Protein AF-A0A7X3AQW6-F1 (afdb_monomer)

Sequence (116 aa):
MSKRYARFLTAVFCLFLGGLMVWQMLLPDRERSDVENRTLQQRPALTLSSVLDGSYMEDVEAYVQDQFPLRDQWTGLKARTEQLIGKRLFNNIYLCEGETLISKVDALRTALRRRT

Solvent-accessible surface area (backbone atoms only — not comparable to full-atom values): 7131 Å² total; per-residue (Å²): 134,55,74,67,55,54,52,50,53,50,50,52,51,52,50,50,54,51,48,52,53,52,49,40,73,69,49,79,84,57,67,60,39,81,91,76,73,40,76,40,53,61,88,68,80,94,42,75,66,35,60,73,71,48,53,45,59,56,44,46,50,50,20,50,68,60,55,37,76,64,48,71,59,54,53,50,48,51,51,53,50,41,44,74,76,64,53,45,70,53,96,62,27,34,65,46,87,84,91,39,74,45,72,66,77,75,80,76,78,74,78,78,78,82,81,126

pLDDT: mean 78.53, std 11.08, range [49.88, 97.0]

Structure (mmCIF, N/CA/C/O backbone):
data_AF-A0A7X3AQW6-F1
#
_entry.id   AF-A0A7X3AQW6-F1
#
loop_
_atom_site.group_PDB
_atom_site.id
_atom_site.type_symbol
_atom_site.label_atom_id
_atom_site.label_alt_id
_atom_site.label_comp_id
_atom_site.label_asym_id
_atom_site.label_entity_id
_atom_site.label_seq_id
_atom_site.pdbx_PDB_ins_code
_atom_site.Cartn_x
_atom_site.Cartn_y
_atom_site.Cartn_z
_atom_site.occupancy
_atom_site.B_iso_or_equiv
_atom_site.auth_seq_id
_atom_site.auth_comp_id
_atom_site.auth_asym_id
_atom_site.auth_atom_id
_atom_site.pdbx_PDB_model_num
ATOM 1 N N . MET A 1 1 ? -5.966 4.648 32.129 1.00 66.94 1 MET A N 1
ATOM 2 C CA . MET A 1 1 ? -5.614 3.518 31.237 1.00 66.94 1 MET A CA 1
ATOM 3 C C . MET A 1 1 ? -4.916 2.427 32.042 1.00 66.94 1 MET A C 1
ATOM 5 O O . MET A 1 1 ? -3.910 2.710 32.678 1.00 66.94 1 MET A O 1
ATOM 9 N N . SER A 1 2 ? -5.441 1.199 32.059 1.00 88.12 2 SER A N 1
ATOM 10 C CA . SER A 1 2 ? -4.765 0.065 32.713 1.00 88.12 2 SER A CA 1
ATOM 11 C C . SER A 1 2 ? -3.569 -0.396 31.873 1.00 88.12 2 SER A C 1
ATOM 13 O O . SER A 1 2 ? -3.685 -0.518 30.655 1.00 88.12 2 SER A O 1
ATOM 15 N N . LYS A 1 3 ? -2.430 -0.718 32.504 1.00 89.31 3 LYS A N 1
ATOM 16 C CA . LYS A 1 3 ? -1.243 -1.263 31.807 1.00 89.31 3 LYS A CA 1
ATOM 17 C C . LYS A 1 3 ? -1.567 -2.538 31.015 1.00 89.31 3 LYS A C 1
ATOM 19 O O . LYS A 1 3 ? -0.932 -2.806 30.001 1.00 89.31 3 LYS A O 1
ATOM 24 N N . ARG A 1 4 ? -2.558 -3.317 31.468 1.00 90.81 4 ARG A N 1
ATOM 25 C CA . ARG A 1 4 ? -3.037 -4.523 30.771 1.00 90.81 4 ARG A CA 1
ATOM 26 C C . ARG A 1 4 ? -3.806 -4.170 29.498 1.00 90.81 4 ARG A C 1
ATOM 28 O O . ARG A 1 4 ? -3.567 -4.787 28.471 1.00 90.81 4 ARG A O 1
ATOM 35 N N . TYR A 1 5 ? -4.653 -3.142 29.560 1.00 93.12 5 TYR A N 1
ATOM 36 C CA . TYR A 1 5 ? -5.388 -2.633 28.401 1.00 93.12 5 TYR A CA 1
ATOM 37 C C . TYR A 1 5 ? -4.440 -2.079 27.332 1.00 93.12 5 TYR A C 1
ATOM 39 O O . TYR A 1 5 ? -4.569 -2.433 26.167 1.00 93.12 5 TYR A O 1
ATOM 47 N N . ALA A 1 6 ? -3.440 -1.286 27.733 1.00 92.44 6 ALA A N 1
ATOM 48 C CA . ALA A 1 6 ? -2.446 -0.755 26.801 1.00 92.44 6 ALA A CA 1
ATOM 49 C C . ALA A 1 6 ? -1.675 -1.879 26.088 1.00 92.44 6 ALA A C 1
ATOM 51 O O . ALA A 1 6 ? -1.598 -1.883 24.867 1.00 92.44 6 ALA A O 1
ATOM 52 N N . ARG A 1 7 ? -1.180 -2.880 26.834 1.00 94.62 7 ARG A N 1
ATOM 53 C CA . ARG A 1 7 ? -0.485 -4.037 26.241 1.00 94.62 7 ARG A CA 1
ATOM 54 C C . ARG A 1 7 ? -1.374 -4.842 25.299 1.00 94.62 7 ARG A C 1
ATOM 56 O O . ARG A 1 7 ? -0.907 -5.251 24.244 1.00 94.62 7 ARG A O 1
ATOM 63 N N . PHE A 1 8 ? -2.631 -5.060 25.676 1.00 96.38 8 PHE A N 1
ATOM 64 C CA . PHE A 1 8 ? -3.595 -5.748 24.824 1.00 96.38 8 PHE A CA 1
ATOM 65 C C . PHE A 1 8 ? -3.820 -4.987 23.514 1.00 96.38 8 PHE A C 1
ATOM 67 O O . PHE A 1 8 ? -3.680 -5.567 22.443 1.00 96.38 8 PHE A O 1
ATOM 74 N N . LEU A 1 9 ? -4.091 -3.681 23.594 1.00 95.94 9 LEU A N 1
ATOM 75 C CA . LEU A 1 9 ? -4.315 -2.845 22.418 1.00 95.94 9 LEU A CA 1
ATOM 76 C C . LEU A 1 9 ? -3.086 -2.815 21.500 1.00 95.94 9 LEU A C 1
ATOM 78 O O . LEU A 1 9 ? -3.227 -2.971 20.292 1.00 95.94 9 LEU A O 1
ATOM 82 N N . THR A 1 10 ? -1.881 -2.679 22.066 1.00 95.62 10 THR A N 1
ATOM 83 C CA . THR A 1 10 ? -0.630 -2.747 21.299 1.00 95.62 10 THR A CA 1
ATOM 84 C C . THR A 1 10 ? -0.460 -4.104 20.620 1.00 95.62 10 THR A C 1
ATOM 86 O O . THR A 1 10 ? -0.134 -4.144 19.440 1.00 95.62 10 THR A O 1
ATOM 89 N N . ALA A 1 11 ? -0.717 -5.212 21.321 1.00 96.56 11 ALA A N 1
ATOM 90 C CA . ALA A 1 11 ? -0.605 -6.547 20.738 1.00 96.56 11 ALA A CA 1
ATOM 91 C C . ALA A 1 11 ? -1.580 -6.742 19.568 1.00 96.56 11 ALA A C 1
ATOM 93 O O . ALA A 1 11 ? -1.173 -7.206 18.508 1.00 96.56 11 ALA A O 1
ATOM 94 N N . VAL A 1 12 ? -2.841 -6.330 19.729 1.00 97.00 12 VAL A N 1
ATOM 95 C CA . VAL A 1 12 ? -3.849 -6.382 18.659 1.00 97.00 12 VAL A CA 1
ATOM 96 C C . VAL A 1 12 ? -3.431 -5.523 17.466 1.00 97.00 12 VAL A C 1
ATOM 98 O O . VAL A 1 12 ? -3.522 -5.978 16.331 1.00 97.00 12 VAL A O 1
ATOM 101 N N . PHE A 1 13 ? -2.925 -4.312 17.704 1.00 96.38 13 PHE A N 1
ATOM 102 C CA . PHE A 1 13 ? -2.454 -3.425 16.642 1.00 96.38 13 PHE A CA 1
ATOM 103 C C . PHE A 1 13 ? -1.265 -4.017 15.871 1.00 96.38 13 PHE A C 1
ATOM 105 O O . PHE A 1 13 ? -1.271 -4.035 14.642 1.00 96.38 13 PHE A O 1
ATOM 112 N N . CYS A 1 14 ? -0.271 -4.565 16.574 1.00 96.62 14 CYS A N 1
ATOM 113 C CA . CYS A 1 14 ? 0.869 -5.224 15.940 1.00 96.62 14 CYS A CA 1
ATOM 114 C C . CYS A 1 14 ? 0.451 -6.476 15.159 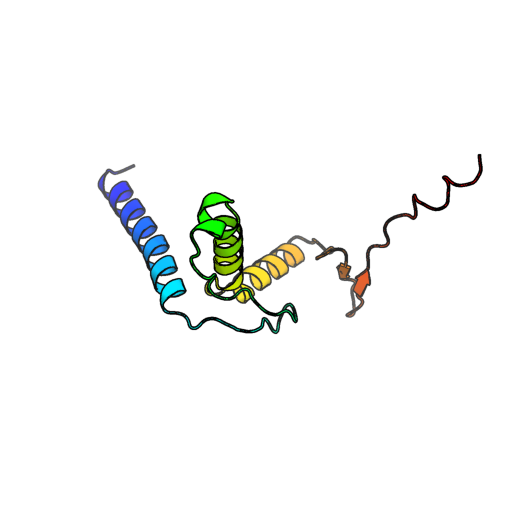1.00 96.62 14 CYS A C 1
ATOM 116 O O . CYS A 1 14 ? 0.939 -6.681 14.052 1.00 96.62 14 CYS A O 1
ATOM 118 N N . LEU A 1 15 ? -0.465 -7.288 15.699 1.00 96.12 15 LEU A N 1
ATOM 119 C CA . LEU A 1 15 ? -1.016 -8.448 14.993 1.00 96.12 15 LEU A CA 1
ATOM 120 C C . LEU A 1 15 ? -1.804 -8.037 13.751 1.00 96.12 15 LEU A C 1
ATOM 122 O O . LEU A 1 15 ? -1.708 -8.703 12.728 1.00 96.12 15 LEU A O 1
ATOM 126 N N . PHE A 1 16 ? -2.549 -6.936 13.818 1.00 93.75 16 PHE A N 1
ATOM 127 C CA . PHE A 1 16 ? -3.270 -6.393 12.675 1.00 93.75 16 PHE A CA 1
ATOM 128 C C . PHE A 1 16 ? -2.310 -5.960 11.558 1.00 93.75 16 PHE A C 1
ATOM 130 O O . PHE A 1 16 ? -2.452 -6.416 10.426 1.00 93.75 16 PHE A O 1
ATOM 137 N N . LEU A 1 17 ? -1.290 -5.153 11.874 1.00 92.75 17 LEU A N 1
ATOM 138 C CA . LEU A 1 17 ? -0.291 -4.723 10.888 1.00 92.75 17 LEU A CA 1
ATOM 139 C C . LEU A 1 17 ? 0.522 -5.899 10.331 1.00 92.75 17 LEU A C 1
ATOM 141 O O . LEU A 1 17 ? 0.690 -6.016 9.120 1.00 92.75 17 LEU A O 1
ATOM 145 N N . GLY A 1 18 ? 0.995 -6.792 11.205 1.00 92.06 18 GLY A N 1
ATOM 146 C CA . GLY A 1 18 ? 1.738 -7.984 10.800 1.00 92.06 18 GLY A CA 1
ATOM 147 C C . GLY A 1 18 ? 0.889 -8.933 9.956 1.00 92.06 18 GLY A C 1
ATOM 148 O O . GLY A 1 18 ? 1.368 -9.464 8.959 1.00 92.06 18 GLY A O 1
ATOM 149 N N . GLY A 1 19 ? -0.390 -9.092 10.300 1.00 91.88 19 GLY A N 1
ATOM 150 C CA . GLY A 1 19 ? -1.354 -9.868 9.528 1.00 91.88 19 GLY A CA 1
ATOM 151 C C . GLY A 1 19 ? -1.568 -9.302 8.126 1.00 91.88 19 GLY A C 1
ATOM 152 O O . GLY A 1 19 ? -1.542 -10.065 7.166 1.00 91.88 19 GLY A O 1
ATOM 153 N N . LEU A 1 20 ? -1.704 -7.977 7.984 1.00 88.81 20 LEU A N 1
ATOM 154 C CA . LEU A 1 20 ? -1.794 -7.321 6.674 1.00 88.81 20 LEU A CA 1
ATOM 155 C C . LEU A 1 20 ? -0.521 -7.511 5.840 1.00 88.81 20 LEU A C 1
ATOM 157 O O . LEU A 1 20 ? -0.616 -7.788 4.648 1.00 88.81 20 LEU A O 1
ATOM 161 N N . MET A 1 21 ? 0.656 -7.420 6.466 1.00 86.44 21 MET A N 1
ATOM 162 C CA . MET A 1 21 ? 1.936 -7.647 5.789 1.00 86.44 21 MET A CA 1
ATOM 163 C C . MET A 1 21 ? 2.055 -9.088 5.273 1.00 86.44 21 MET A C 1
ATOM 165 O O . MET A 1 21 ? 2.399 -9.308 4.115 1.00 86.44 21 MET A O 1
ATOM 169 N N . VAL A 1 22 ? 1.722 -10.078 6.109 1.00 87.94 22 VAL A N 1
ATOM 170 C CA . VAL A 1 22 ? 1.719 -11.495 5.710 1.00 87.94 22 VAL A CA 1
ATOM 171 C C . VAL A 1 22 ? 0.689 -11.747 4.611 1.00 87.94 22 VAL A C 1
ATOM 173 O O . VAL A 1 22 ? 0.991 -12.439 3.644 1.00 87.94 22 VAL A O 1
ATOM 176 N N . TRP A 1 23 ? -0.505 -11.160 4.723 1.00 87.38 23 TRP A N 1
ATOM 177 C CA . TRP A 1 23 ? -1.539 -11.265 3.696 1.00 87.38 23 TRP A CA 1
ATOM 178 C C . TRP A 1 23 ? -1.026 -10.752 2.351 1.00 87.38 23 TRP A C 1
ATOM 180 O O . TRP A 1 23 ? -1.133 -11.463 1.357 1.00 87.38 23 TRP A O 1
ATOM 190 N N . GLN A 1 24 ? -0.431 -9.559 2.318 1.00 84.06 24 GLN A N 1
ATOM 191 C CA . GLN A 1 24 ? 0.129 -8.979 1.100 1.00 84.06 24 GLN A CA 1
ATOM 192 C C . GLN A 1 24 ? 1.185 -9.890 0.459 1.00 84.06 24 GLN A C 1
ATOM 194 O O . GLN A 1 24 ? 1.167 -10.074 -0.749 1.00 84.06 24 GLN A O 1
ATOM 199 N N . MET A 1 25 ? 2.080 -10.485 1.255 1.00 80.44 25 MET A N 1
ATOM 200 C CA . MET A 1 25 ? 3.135 -11.364 0.735 1.00 80.44 25 MET A CA 1
ATOM 201 C C . MET A 1 25 ? 2.618 -12.705 0.197 1.00 80.44 25 MET A C 1
ATOM 203 O O . MET A 1 25 ? 3.284 -13.319 -0.634 1.00 80.44 25 MET A O 1
ATOM 207 N N . LEU A 1 26 ? 1.484 -13.194 0.709 1.00 83.56 26 LEU A N 1
ATOM 208 C CA . LEU A 1 26 ? 0.887 -14.470 0.301 1.00 83.56 26 LEU A CA 1
ATOM 209 C C . LEU A 1 26 ? -0.089 -14.329 -0.869 1.00 83.56 26 LEU A C 1
ATOM 211 O O . LEU A 1 26 ? -0.409 -15.328 -1.515 1.00 83.56 26 LEU A O 1
ATOM 215 N N . LEU A 1 27 ? -0.612 -13.126 -1.109 1.00 79.56 27 LEU A N 1
ATOM 216 C CA . L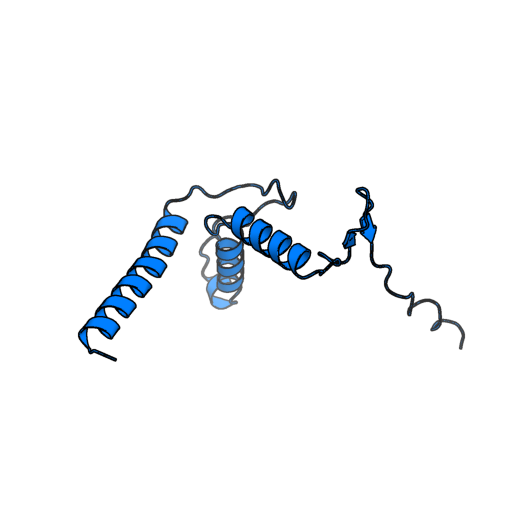EU A 1 27 ? -1.571 -12.899 -2.178 1.00 79.56 27 LEU A CA 1
ATOM 217 C C . LEU A 1 27 ? -0.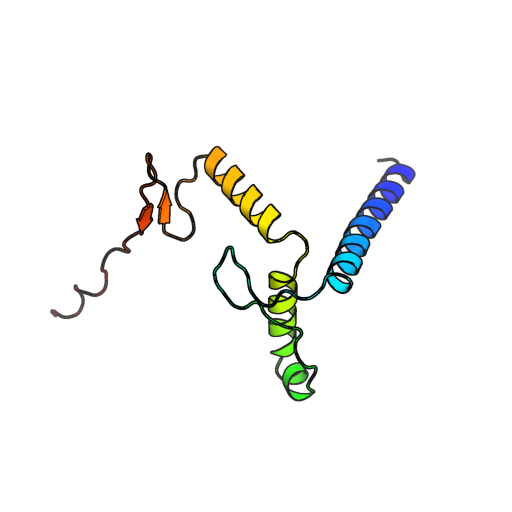849 -12.963 -3.534 1.00 79.56 27 LEU A C 1
ATOM 219 O O . LEU A 1 27 ? 0.215 -12.366 -3.675 1.00 79.56 27 LEU A O 1
ATOM 223 N N . PRO A 1 28 ? -1.401 -13.671 -4.535 1.00 74.81 28 PRO A N 1
ATOM 224 C CA . PRO A 1 28 ? -0.827 -13.658 -5.871 1.00 74.81 28 PRO A CA 1
ATOM 225 C C . PRO A 1 28 ? -0.889 -12.246 -6.458 1.00 74.81 28 PRO A C 1
ATOM 227 O O . PRO A 1 28 ? -1.924 -11.575 -6.364 1.00 74.81 28 PRO A O 1
ATOM 230 N N . ASP A 1 29 ? 0.212 -11.834 -7.083 1.00 78.50 29 ASP A N 1
ATOM 231 C CA . ASP A 1 29 ? 0.306 -10.558 -7.784 1.00 78.50 29 ASP A CA 1
ATOM 232 C C . ASP A 1 29 ? -0.753 -10.495 -8.892 1.00 78.50 29 ASP A C 1
ATOM 234 O O . ASP A 1 29 ? -0.919 -11.420 -9.692 1.00 78.50 29 ASP A O 1
ATOM 238 N N . ARG A 1 30 ? -1.503 -9.394 -8.932 1.00 76.81 30 ARG A N 1
ATOM 239 C CA . ARG A 1 30 ? -2.482 -9.132 -9.987 1.00 76.81 30 ARG A CA 1
ATOM 240 C C . ARG A 1 30 ? -1.796 -8.439 -11.155 1.00 76.81 30 ARG A C 1
ATOM 242 O O . ARG A 1 30 ? -1.094 -7.449 -10.965 1.00 76.81 30 ARG A O 1
ATOM 249 N N . GLU A 1 31 ? -2.054 -8.909 -12.370 1.00 73.25 31 GLU A N 1
ATOM 250 C CA . GLU A 1 31 ? -1.484 -8.322 -13.593 1.00 73.25 31 GLU A CA 1
ATOM 251 C C . GLU A 1 31 ? -2.217 -7.043 -14.032 1.00 73.25 31 GLU A C 1
ATOM 253 O O . GLU A 1 31 ? -1.614 -6.093 -14.539 1.00 73.25 31 GLU A O 1
ATOM 258 N N . ARG A 1 32 ? -3.536 -6.987 -13.817 1.00 74.94 32 ARG A N 1
ATOM 259 C CA . ARG A 1 32 ? -4.399 -5.892 -14.272 1.00 74.94 32 ARG A CA 1
ATOM 260 C C . ARG A 1 32 ? -5.461 -5.563 -13.228 1.00 74.94 32 ARG A C 1
ATOM 262 O O . ARG A 1 32 ? -5.980 -6.452 -12.558 1.00 74.94 32 ARG A O 1
ATOM 269 N N . SER A 1 33 ? -5.799 -4.281 -13.109 1.00 72.88 33 SER A N 1
ATOM 270 C CA . SER A 1 33 ? -7.001 -3.836 -12.402 1.00 72.88 33 SER A CA 1
ATOM 271 C C . SER A 1 33 ? -8.134 -3.653 -13.404 1.00 72.88 33 SER A C 1
ATOM 273 O O . SER A 1 33 ? -8.036 -2.812 -14.298 1.00 72.88 33 SER A O 1
ATOM 275 N N . ASP A 1 34 ? -9.221 -4.405 -13.231 1.00 70.19 34 ASP A N 1
ATOM 276 C CA . ASP A 1 34 ? -10.446 -4.238 -14.024 1.00 70.19 34 ASP A CA 1
ATOM 277 C C . ASP A 1 34 ? -11.164 -2.921 -13.694 1.00 70.19 34 ASP A C 1
ATOM 279 O O . ASP A 1 34 ? -11.791 -2.314 -14.558 1.00 70.19 34 ASP A O 1
ATOM 283 N N . VAL A 1 35 ? -11.032 -2.447 -12.449 1.00 69.19 35 VAL A N 1
ATOM 284 C CA . VAL A 1 35 ? -11.672 -1.215 -11.959 1.00 69.19 35 VAL A CA 1
ATOM 285 C C . VAL A 1 35 ? -11.049 0.028 -12.591 1.00 69.19 35 VAL A C 1
ATOM 287 O O . VAL A 1 35 ? -11.759 0.953 -12.973 1.00 69.19 35 VAL A O 1
ATOM 290 N N . GLU A 1 36 ? -9.722 0.057 -12.706 1.00 66.50 36 GLU A N 1
ATOM 291 C CA . GLU A 1 36 ? -8.986 1.201 -13.263 1.00 66.50 36 GLU A CA 1
ATOM 292 C C . GLU A 1 36 ? -8.576 0.992 -14.728 1.00 66.50 36 GLU A C 1
ATOM 294 O O . GLU A 1 36 ? -8.009 1.893 -15.341 1.00 66.50 36 GLU A O 1
ATOM 299 N N . ASN A 1 37 ? -8.854 -0.184 -15.298 1.00 78.12 37 ASN A N 1
ATOM 300 C CA . ASN A 1 37 ? -8.474 -0.576 -16.654 1.00 78.12 37 ASN A CA 1
ATOM 301 C C . ASN A 1 37 ? -6.978 -0.337 -16.971 1.00 78.12 37 ASN A C 1
ATOM 303 O O . ASN A 1 37 ? -6.625 0.042 -18.091 1.00 78.12 37 ASN A O 1
ATOM 307 N N . ARG A 1 38 ? -6.092 -0.564 -15.989 1.00 78.50 38 ARG A N 1
ATOM 308 C CA . ARG A 1 38 ? -4.632 -0.394 -16.117 1.00 78.50 38 ARG A CA 1
ATOM 309 C C . ARG A 1 38 ? -3.862 -1.634 -15.680 1.00 78.50 38 ARG A C 1
ATOM 311 O O . ARG A 1 38 ? -4.337 -2.416 -14.855 1.00 78.50 38 ARG A O 1
ATOM 318 N N . THR A 1 39 ? -2.666 -1.800 -16.236 1.00 80.94 39 THR A N 1
ATOM 319 C CA . THR A 1 39 ? -1.684 -2.785 -15.769 1.00 80.94 39 THR A CA 1
ATOM 320 C C . THR A 1 39 ? -1.154 -2.357 -14.406 1.00 80.94 39 THR A C 1
ATOM 322 O O . THR A 1 39 ? -0.817 -1.186 -14.224 1.00 80.94 39 THR A O 1
ATOM 325 N N . LEU A 1 40 ? -1.132 -3.288 -13.455 1.00 81.00 40 LEU A N 1
ATOM 326 C CA . LEU A 1 40 ? -0.652 -3.030 -12.099 1.00 81.00 40 LEU A CA 1
ATOM 327 C C . LEU A 1 40 ? 0.850 -3.251 -12.021 1.00 81.00 40 LEU A C 1
ATOM 329 O O . LEU A 1 40 ? 1.396 -4.100 -12.738 1.00 81.00 40 LEU A O 1
ATOM 333 N N . G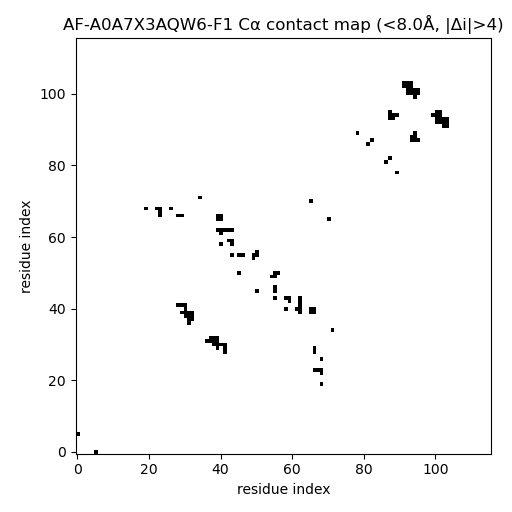LN A 1 41 ? 1.502 -2.507 -11.131 1.00 79.88 41 GLN A N 1
ATOM 334 C CA . GLN A 1 41 ? 2.932 -2.655 -10.950 1.00 79.88 41 GLN A CA 1
ATOM 335 C C . GLN A 1 41 ? 3.265 -4.053 -10.424 1.00 79.88 41 GLN A C 1
ATOM 337 O O . GLN A 1 41 ? 2.628 -4.573 -9.503 1.00 79.88 41 GLN A O 1
ATOM 342 N N . GLN A 1 42 ? 4.246 -4.675 -11.071 1.00 81.75 42 GLN A N 1
ATOM 343 C CA . GLN A 1 42 ? 4.764 -5.987 -10.704 1.00 81.75 42 GLN A CA 1
ATOM 344 C C . GLN A 1 42 ? 5.953 -5.831 -9.767 1.00 81.75 42 GLN A C 1
ATOM 346 O O . GLN A 1 42 ? 6.510 -4.741 -9.621 1.00 81.75 42 GLN A O 1
ATOM 351 N N . ARG A 1 43 ? 6.338 -6.931 -9.121 1.00 76.94 43 ARG A N 1
ATOM 352 C CA . ARG A 1 43 ? 7.433 -6.926 -8.156 1.00 76.94 43 ARG A CA 1
ATOM 353 C C . ARG A 1 43 ? 8.717 -6.376 -8.804 1.00 76.94 43 ARG A C 1
ATOM 355 O O . ARG A 1 43 ? 9.201 -6.980 -9.765 1.00 76.94 43 ARG A O 1
ATOM 362 N N . PRO A 1 44 ? 9.280 -5.258 -8.306 1.00 76.50 44 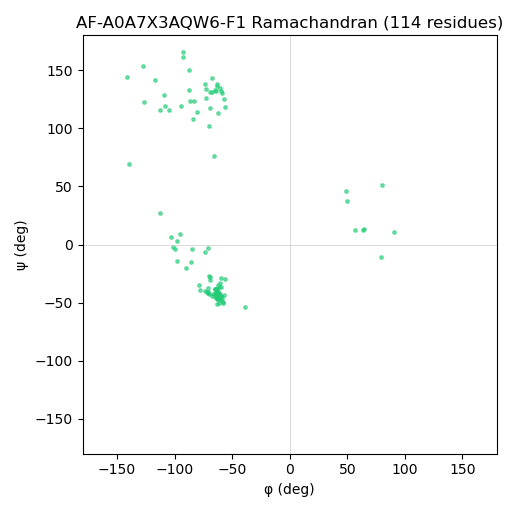PRO A N 1
ATOM 363 C CA . PRO A 1 44 ? 10.439 -4.641 -8.933 1.00 76.50 44 PRO A CA 1
ATOM 364 C C . PRO A 1 44 ? 11.677 -5.527 -8.799 1.00 76.50 44 PRO A C 1
ATOM 366 O O . PRO A 1 44 ? 11.898 -6.180 -7.773 1.00 76.50 44 PRO A O 1
ATOM 369 N N . ALA A 1 45 ? 12.503 -5.543 -9.844 1.00 76.00 45 ALA A N 1
ATOM 370 C CA . ALA A 1 45 ? 13.773 -6.249 -9.816 1.00 76.00 45 ALA A CA 1
ATOM 371 C C . ALA A 1 45 ? 14.767 -5.493 -8.925 1.00 76.00 45 ALA A C 1
ATOM 373 O O . ALA A 1 45 ? 15.033 -4.307 -9.116 1.00 76.00 45 ALA A O 1
ATOM 374 N N . LEU A 1 46 ? 15.343 -6.198 -7.954 1.00 75.06 46 LEU A N 1
ATOM 375 C CA . LEU A 1 46 ? 16.407 -5.672 -7.107 1.00 75.06 46 LEU A CA 1
ATOM 376 C C . LEU A 1 46 ? 17.687 -5.509 -7.937 1.00 75.06 46 LEU A C 1
ATOM 378 O O . LEU A 1 46 ? 18.388 -6.487 -8.194 1.00 75.06 46 LEU A O 1
ATOM 382 N N . THR A 1 47 ? 18.004 -4.278 -8.342 1.00 80.00 47 THR A N 1
ATOM 383 C CA . THR A 1 47 ? 19.277 -3.947 -9.000 1.00 80.00 47 THR A CA 1
ATOM 384 C C . THR A 1 47 ? 20.079 -2.964 -8.152 1.00 80.00 47 THR A C 1
ATOM 386 O O . THR A 1 47 ? 19.524 -2.060 -7.532 1.00 80.00 47 THR A O 1
ATOM 389 N N . LEU A 1 48 ? 21.405 -3.126 -8.094 1.00 76.56 48 LEU A N 1
ATOM 390 C CA . LEU A 1 48 ? 22.268 -2.236 -7.300 1.00 76.56 48 LEU A CA 1
ATOM 391 C C . LEU A 1 48 ? 22.187 -0.777 -7.777 1.00 76.56 48 LEU A C 1
ATOM 393 O O . LEU A 1 48 ? 22.244 0.133 -6.957 1.00 76.56 48 LEU A O 1
ATOM 397 N N . SER A 1 49 ? 21.990 -0.557 -9.078 1.00 75.06 49 SER A N 1
ATOM 398 C CA . SER A 1 49 ? 21.763 0.767 -9.662 1.00 75.06 49 SER A CA 1
ATOM 399 C C . SER A 1 49 ? 20.455 1.400 -9.185 1.00 75.06 49 SER A C 1
ATOM 401 O O . SER A 1 49 ? 20.465 2.553 -8.771 1.00 75.06 49 SER A O 1
ATOM 403 N N . SER A 1 50 ? 19.345 0.651 -9.154 1.00 74.12 50 SER A N 1
ATOM 404 C CA . SER A 1 50 ? 18.050 1.190 -8.705 1.00 74.12 50 SER A CA 1
ATOM 405 C C . SER A 1 50 ? 18.014 1.496 -7.206 1.00 74.12 50 SER A C 1
ATOM 407 O O . SER A 1 50 ? 17.272 2.369 -6.766 1.00 74.12 50 SER A O 1
ATOM 409 N N . VAL A 1 51 ? 18.811 0.785 -6.402 1.00 78.44 51 VAL A N 1
ATOM 410 C CA . VAL A 1 51 ? 18.944 1.067 -4.964 1.00 78.44 51 VAL A CA 1
ATOM 411 C C . VAL A 1 51 ? 19.762 2.337 -4.719 1.00 78.44 51 VAL A C 1
ATOM 413 O O . VAL A 1 51 ? 19.407 3.120 -3.843 1.00 78.44 51 VAL A O 1
ATOM 416 N N . LEU A 1 52 ? 20.833 2.557 -5.488 1.00 78.62 52 LEU A N 1
ATOM 417 C CA . LEU A 1 52 ? 21.692 3.739 -5.353 1.00 78.62 52 LEU A CA 1
ATOM 418 C C . LEU A 1 52 ? 21.009 5.023 -5.839 1.00 78.62 52 LEU A C 1
ATOM 420 O O . LEU A 1 52 ? 21.169 6.060 -5.201 1.00 78.62 52 LEU A O 1
ATOM 424 N N . ASP A 1 53 ? 20.215 4.936 -6.908 1.00 81.94 53 ASP A N 1
ATOM 425 C CA . ASP A 1 53 ? 19.472 6.078 -7.459 1.00 81.94 53 ASP A CA 1
ATOM 426 C C . ASP A 1 53 ? 18.115 6.318 -6.768 1.00 81.94 53 ASP A C 1
ATOM 428 O O . ASP A 1 53 ? 17.424 7.285 -7.074 1.00 81.94 53 ASP A O 1
ATOM 432 N N . GLY A 1 54 ? 17.709 5.456 -5.828 1.00 79.56 54 GLY A N 1
ATOM 433 C CA . GLY A 1 54 ? 16.468 5.604 -5.054 1.00 79.56 54 GLY A CA 1
ATOM 434 C C . GLY A 1 54 ? 15.183 5.181 -5.777 1.00 79.56 54 GLY A C 1
ATOM 435 O O . GLY A 1 54 ? 14.161 4.992 -5.117 1.00 79.56 54 GLY A O 1
ATOM 436 N N . SER A 1 55 ? 15.235 4.932 -7.089 1.00 83.19 55 SER A N 1
ATOM 437 C CA . SER A 1 55 ? 14.088 4.483 -7.895 1.00 83.19 55 SER A CA 1
ATOM 438 C C . SER A 1 55 ? 13.497 3.155 -7.421 1.00 83.19 55 SER A C 1
ATOM 440 O O . SER A 1 55 ? 12.291 2.950 -7.503 1.00 83.19 55 SER A O 1
ATOM 442 N N . TYR A 1 56 ? 14.312 2.280 -6.821 1.00 83.50 56 TYR A N 1
ATOM 443 C CA . TYR A 1 56 ? 13.815 1.038 -6.228 1.00 83.50 56 TYR A CA 1
ATOM 444 C C . TYR A 1 56 ? 12.784 1.289 -5.120 1.00 83.50 56 TYR A C 1
ATOM 446 O O . TYR A 1 56 ? 11.829 0.528 -4.987 1.00 83.50 56 TYR A O 1
ATOM 454 N N . MET A 1 57 ? 12.962 2.342 -4.316 1.00 84.12 57 MET A N 1
ATOM 455 C CA . MET A 1 57 ? 12.024 2.644 -3.234 1.00 84.12 57 MET A CA 1
ATOM 456 C C . MET A 1 57 ? 10.688 3.146 -3.787 1.00 84.12 57 MET A C 1
ATOM 458 O O . MET A 1 57 ? 9.639 2.721 -3.305 1.00 84.12 57 MET A O 1
ATOM 462 N N . GLU A 1 58 ? 10.727 3.991 -4.819 1.00 84.12 58 GLU A N 1
ATOM 463 C CA . GLU A 1 58 ? 9.528 4.472 -5.516 1.00 84.12 58 GLU A CA 1
ATOM 464 C C . GLU A 1 58 ? 8.763 3.312 -6.167 1.00 84.12 58 GLU A C 1
ATOM 466 O O . GLU A 1 58 ? 7.550 3.191 -5.991 1.00 84.12 58 GLU A O 1
ATOM 471 N N . ASP A 1 59 ? 9.473 2.404 -6.842 1.00 83.81 59 ASP A N 1
ATOM 472 C CA . ASP A 1 59 ? 8.869 1.233 -7.481 1.00 83.81 59 ASP A CA 1
ATOM 473 C C . ASP A 1 59 ? 8.257 0.264 -6.462 1.00 83.81 59 ASP A C 1
ATOM 475 O O . ASP A 1 59 ? 7.196 -0.315 -6.704 1.00 83.81 59 ASP A O 1
ATOM 479 N N . VAL A 1 60 ? 8.907 0.081 -5.306 1.00 84.25 60 VAL A N 1
ATOM 480 C CA . VAL A 1 60 ? 8.367 -0.729 -4.206 1.00 84.25 60 VAL A CA 1
ATOM 481 C C . VAL A 1 60 ? 7.124 -0.078 -3.618 1.00 84.25 60 VAL A C 1
ATOM 483 O O . VAL A 1 60 ? 6.151 -0.781 -3.355 1.00 84.25 60 VAL A O 1
ATOM 486 N N . GLU A 1 61 ? 7.121 1.240 -3.420 1.00 84.88 61 GLU A N 1
ATOM 487 C CA . GLU A 1 61 ? 5.941 1.948 -2.929 1.00 84.88 61 GLU A CA 1
ATOM 488 C C . GLU A 1 61 ? 4.774 1.810 -3.913 1.00 84.88 61 GLU A C 1
ATOM 490 O O . GLU A 1 61 ? 3.675 1.432 -3.503 1.00 84.88 61 GLU A O 1
ATOM 495 N N . ALA A 1 62 ? 5.021 2.013 -5.210 1.00 84.19 62 ALA A N 1
ATOM 496 C CA . ALA A 1 62 ? 4.021 1.827 -6.256 1.00 84.19 62 ALA A CA 1
ATOM 497 C C . ALA A 1 62 ? 3.488 0.382 -6.293 1.00 84.19 62 ALA A C 1
ATOM 499 O O . ALA A 1 62 ? 2.276 0.168 -6.339 1.00 84.19 62 ALA A O 1
ATOM 500 N N . TYR A 1 63 ? 4.374 -0.615 -6.195 1.00 85.06 63 TYR A N 1
ATOM 501 C CA . TYR A 1 63 ? 4.004 -2.031 -6.111 1.00 85.06 63 TYR A CA 1
ATOM 502 C C . TYR A 1 63 ? 3.134 -2.327 -4.883 1.00 85.06 63 TYR A C 1
ATOM 504 O O . TYR A 1 63 ? 2.088 -2.965 -4.999 1.00 85.06 63 TYR A O 1
ATOM 512 N N . VAL A 1 64 ? 3.522 -1.832 -3.704 1.00 83.88 64 VAL A N 1
ATOM 513 C CA . VAL A 1 64 ? 2.762 -2.023 -2.461 1.00 83.88 64 VAL A CA 1
ATOM 514 C C . VAL A 1 64 ? 1.385 -1.370 -2.556 1.00 83.88 64 VAL A C 1
ATOM 516 O O . VAL A 1 64 ? 0.405 -1.969 -2.117 1.00 83.88 64 VAL A O 1
ATOM 519 N N . GLN A 1 65 ? 1.292 -0.174 -3.140 1.00 83.62 65 GLN A N 1
ATOM 520 C CA . GLN A 1 65 ? 0.024 0.529 -3.343 1.00 83.62 65 GLN A CA 1
ATOM 521 C C . GLN A 1 65 ? -0.906 -0.208 -4.315 1.00 83.62 65 GLN A C 1
ATOM 523 O O . GLN A 1 65 ? -2.119 -0.239 -4.090 1.00 83.62 65 GLN A O 1
ATOM 528 N N . ASP A 1 66 ? -0.357 -0.807 -5.373 1.00 82.94 66 ASP A N 1
ATOM 529 C CA . ASP A 1 66 ? -1.123 -1.515 -6.400 1.00 82.94 66 ASP A CA 1
ATOM 530 C C . ASP A 1 66 ? -1.567 -2.917 -5.951 1.00 82.94 66 ASP A C 1
ATOM 532 O O . ASP A 1 66 ? -2.710 -3.305 -6.208 1.00 82.94 66 ASP A O 1
ATOM 536 N N . GLN A 1 67 ? -0.711 -3.648 -5.232 1.00 83.06 67 GLN A N 1
ATOM 537 C CA . GLN A 1 67 ? -0.966 -5.024 -4.778 1.00 83.06 67 GLN A CA 1
ATOM 538 C C . GLN A 1 67 ? -1.535 -5.109 -3.351 1.00 83.06 67 GLN A C 1
ATOM 540 O O . GLN A 1 67 ? -1.643 -6.198 -2.781 1.00 83.06 67 GLN A O 1
ATOM 545 N N . PHE A 1 68 ? -1.907 -3.978 -2.741 1.00 84.88 68 PHE A N 1
ATOM 546 C CA . PHE A 1 68 ? -2.439 -3.976 -1.380 1.00 84.88 68 PHE A CA 1
ATOM 547 C C . PHE A 1 68 ? -3.720 -4.830 -1.273 1.00 84.88 68 PHE A C 1
ATOM 549 O O . PHE A 1 68 ? -4.654 -4.665 -2.074 1.00 84.88 68 PHE A O 1
ATOM 5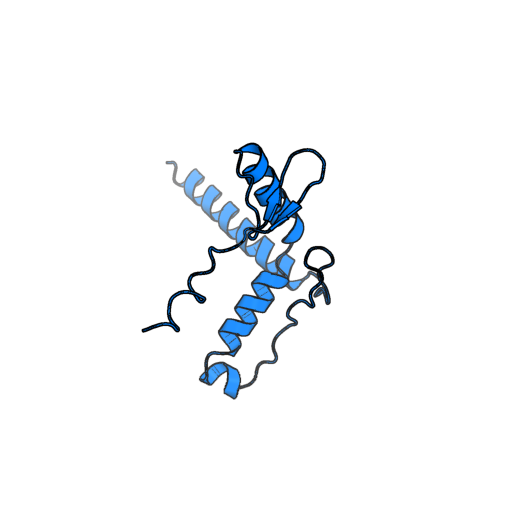56 N N . PRO A 1 69 ? -3.828 -5.723 -0.271 1.00 82.12 69 PRO A N 1
ATOM 557 C CA . PRO A 1 69 ? -4.995 -6.576 -0.126 1.00 82.12 69 PRO A CA 1
ATOM 558 C C . PRO A 1 69 ? -6.267 -5.746 0.063 1.00 82.12 69 PRO A C 1
ATOM 560 O O . PRO A 1 69 ? -6.322 -4.810 0.857 1.00 82.12 69 PRO A O 1
ATOM 563 N N . LEU A 1 70 ? -7.323 -6.124 -0.662 1.00 81.06 70 LEU A N 1
ATOM 564 C CA . LEU A 1 70 ? -8.639 -5.475 -0.628 1.00 81.06 70 LEU A CA 1
ATOM 565 C C . LEU A 1 70 ? -8.662 -4.018 -1.137 1.00 81.06 70 LEU A C 1
ATOM 567 O O . LEU A 1 70 ? -9.688 -3.361 -0.973 1.00 81.06 70 LEU A O 1
ATOM 571 N N . ARG A 1 71 ? -7.610 -3.521 -1.809 1.00 84.06 71 ARG A N 1
ATOM 572 C CA . ARG A 1 71 ? -7.533 -2.158 -2.382 1.00 84.06 71 ARG A CA 1
ATOM 573 C C . ARG A 1 71 ? -8.848 -1.681 -3.013 1.00 84.06 71 ARG A C 1
ATOM 575 O O . ARG A 1 71 ? -9.377 -0.646 -2.617 1.00 84.06 71 ARG A O 1
ATOM 582 N N . ASP A 1 72 ? -9.414 -2.458 -3.937 1.00 81.88 72 ASP A N 1
ATOM 583 C CA . ASP A 1 72 ? -10.633 -2.081 -4.673 1.00 81.88 72 ASP A CA 1
ATOM 584 C C . ASP A 1 72 ? -11.848 -1.887 -3.754 1.00 81.88 72 ASP A C 1
ATOM 586 O O . ASP A 1 72 ? -12.665 -0.989 -3.954 1.00 81.88 72 ASP A O 1
ATOM 590 N N . GLN A 1 73 ? -11.959 -2.710 -2.711 1.00 84.94 73 GLN A N 1
ATOM 591 C CA . GLN A 1 73 ? -13.068 -2.660 -1.760 1.00 84.94 73 GLN A CA 1
ATOM 592 C C . GLN A 1 73 ? -12.958 -1.425 -0.868 1.00 84.94 73 GLN A C 1
ATOM 594 O O . GLN A 1 73 ? -13.961 -0.756 -0.621 1.00 84.94 73 GLN A O 1
ATOM 599 N N . TRP A 1 74 ? -11.743 -1.086 -0.430 1.00 84.06 74 TRP A N 1
ATOM 600 C CA . TRP A 1 74 ? -11.479 0.117 0.360 1.00 84.06 74 TRP A CA 1
ATOM 601 C C . TRP A 1 74 ? -11.702 1.384 -0.465 1.00 84.06 74 TRP A C 1
ATOM 603 O O . TRP A 1 74 ? -12.380 2.304 -0.006 1.00 84.06 74 TRP A O 1
ATOM 613 N N . THR A 1 75 ? -11.211 1.413 -1.705 1.00 83.12 75 THR A N 1
ATOM 614 C CA . THR A 1 75 ? -11.445 2.520 -2.641 1.00 83.12 75 THR A CA 1
ATOM 615 C C . THR A 1 75 ? -12.935 2.682 -2.943 1.00 83.12 75 THR A C 1
ATOM 617 O O . THR A 1 75 ? -13.456 3.796 -2.888 1.00 83.12 75 THR A O 1
ATOM 620 N N . GLY A 1 76 ? -13.655 1.579 -3.172 1.00 84.44 76 GLY A N 1
ATOM 621 C CA . GLY A 1 76 ? -15.102 1.587 -3.377 1.00 84.44 76 GLY A CA 1
ATOM 622 C C . GLY A 1 76 ? -15.881 2.053 -2.145 1.00 84.44 76 GLY A C 1
ATOM 623 O O . GLY A 1 76 ? -16.804 2.859 -2.267 1.00 84.44 76 GLY A O 1
ATOM 624 N N . LEU A 1 77 ? -15.498 1.606 -0.947 1.00 87.12 77 LEU A N 1
ATOM 625 C CA . LEU A 1 77 ? -16.110 2.044 0.309 1.00 87.12 77 LEU A CA 1
ATOM 626 C C . LEU A 1 77 ? -15.884 3.540 0.544 1.00 87.12 77 LEU A C 1
ATOM 628 O O . LEU A 1 77 ? -16.828 4.256 0.885 1.00 87.12 77 LEU A O 1
ATOM 632 N N . LYS A 1 78 ? -14.658 4.023 0.317 1.00 85.44 78 LYS A N 1
ATOM 633 C CA . LYS A 1 78 ? -14.328 5.448 0.383 1.00 85.44 78 LYS A CA 1
ATOM 634 C C . LYS A 1 78 ? -15.196 6.240 -0.591 1.00 85.44 78 LYS A C 1
ATOM 636 O O . LYS A 1 78 ? -15.840 7.194 -0.169 1.00 85.44 78 LYS A O 1
ATOM 641 N N . ALA A 1 79 ? -15.275 5.812 -1.852 1.00 83.25 79 ALA A N 1
ATOM 642 C CA . ALA A 1 79 ? -16.081 6.480 -2.869 1.00 83.25 79 ALA A CA 1
ATOM 643 C C . ALA A 1 79 ? -17.565 6.551 -2.472 1.00 83.25 79 ALA A C 1
ATOM 645 O O . ALA A 1 79 ? -18.163 7.623 -2.513 1.00 83.25 79 ALA A O 1
ATOM 646 N N . ARG A 1 80 ? -18.145 5.443 -1.991 1.00 82.69 80 ARG A N 1
ATOM 647 C CA . ARG A 1 80 ? -19.531 5.405 -1.488 1.00 82.69 80 ARG A CA 1
ATOM 648 C C . ARG A 1 80 ? -19.734 6.324 -0.286 1.00 82.69 80 ARG A C 1
ATOM 650 O O . ARG A 1 80 ? -20.731 7.029 -0.216 1.00 82.69 80 ARG A O 1
ATOM 657 N N . THR A 1 81 ? -18.782 6.355 0.641 1.00 84.81 81 THR A N 1
ATOM 658 C CA . THR A 1 81 ? -18.840 7.232 1.820 1.00 84.81 81 THR A CA 1
ATOM 659 C C . THR A 1 81 ? -18.787 8.702 1.413 1.00 84.81 81 THR A C 1
ATOM 661 O O . THR A 1 81 ? -19.559 9.517 1.908 1.00 84.81 81 THR A O 1
ATOM 664 N N . GLU A 1 82 ? -17.919 9.049 0.466 1.00 84.00 82 GLU A N 1
ATOM 665 C CA . GLU A 1 82 ? -17.829 10.400 -0.080 1.00 84.00 82 GLU A CA 1
ATOM 666 C C . GLU A 1 82 ? -19.119 10.811 -0.808 1.00 84.00 82 GLU A C 1
ATOM 668 O O . GLU A 1 82 ? -19.569 11.945 -0.633 1.00 84.00 82 GLU A O 1
ATOM 673 N N . GLN A 1 83 ? -19.759 9.888 -1.535 1.00 80.25 83 GLN A N 1
ATOM 674 C CA . GLN A 1 83 ? -21.071 10.115 -2.153 1.00 80.25 83 GLN A CA 1
ATOM 675 C C . GLN A 1 83 ? -22.157 10.357 -1.100 1.00 80.25 83 GLN A C 1
ATOM 677 O O . GLN A 1 83 ? -22.937 11.297 -1.241 1.00 80.25 83 GLN A O 1
ATOM 682 N N . LEU A 1 84 ? -22.180 9.563 -0.023 1.00 82.62 84 LEU A N 1
ATOM 683 C CA . LEU A 1 84 ? -23.133 9.723 1.083 1.00 82.62 84 LEU A CA 1
ATOM 684 C C . LEU A 1 84 ? -22.973 11.068 1.803 1.00 82.62 84 LEU A C 1
ATOM 686 O O . LEU A 1 84 ? -23.961 11.670 2.209 1.00 82.62 84 LEU A O 1
ATOM 690 N N . ILE A 1 85 ? -21.740 11.567 1.918 1.00 86.31 85 ILE A N 1
ATOM 691 C CA . ILE A 1 85 ? -21.433 12.893 2.482 1.00 86.31 85 ILE A CA 1
ATOM 692 C C . ILE A 1 85 ? -21.817 14.028 1.504 1.00 86.31 85 ILE A C 1
ATOM 694 O O . ILE A 1 85 ? -21.768 15.206 1.854 1.00 86.31 85 ILE A O 1
ATOM 698 N N . GLY A 1 86 ? -22.239 13.699 0.279 1.00 77.88 86 GLY A N 1
ATOM 699 C CA . GLY A 1 86 ? -22.694 14.657 -0.726 1.00 77.88 86 GLY A CA 1
ATOM 700 C C . GLY A 1 86 ? -21.586 15.177 -1.643 1.00 77.88 86 GLY A C 1
ATOM 701 O O . GLY A 1 86 ? -21.823 16.111 -2.413 1.00 77.88 86 GLY A O 1
ATOM 702 N N . LYS A 1 87 ? -20.381 14.587 -1.618 1.00 75.62 87 LYS A N 1
ATOM 703 C CA . LYS A 1 87 ? -19.371 14.886 -2.640 1.00 75.62 87 LYS A CA 1
ATOM 704 C C . LYS A 1 87 ? -19.851 14.307 -3.967 1.00 75.62 87 LYS A C 1
ATOM 706 O O . LYS A 1 87 ? -20.010 13.101 -4.101 1.00 75.62 87 LYS A O 1
ATOM 711 N N . ARG A 1 88 ? -20.072 15.176 -4.954 1.00 67.88 88 ARG A N 1
ATOM 712 C CA . AR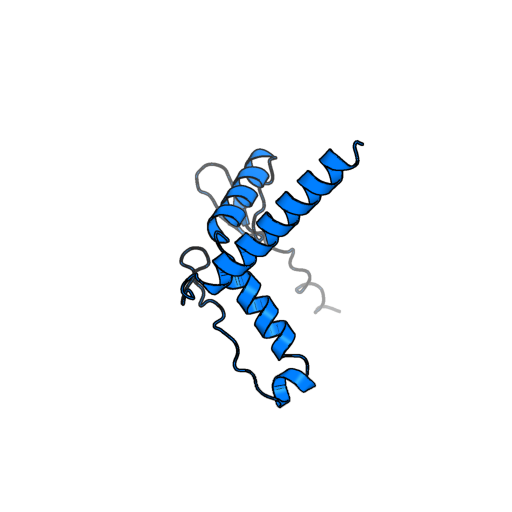G A 1 88 ? -20.483 14.796 -6.319 1.00 67.88 88 ARG A CA 1
ATOM 713 C C . ARG A 1 88 ? -19.330 14.819 -7.333 1.00 67.88 88 ARG A C 1
ATOM 715 O O . ARG A 1 88 ? -19.549 14.480 -8.488 1.00 67.88 88 ARG A O 1
ATOM 722 N N . LEU A 1 89 ? -18.119 15.213 -6.917 1.00 68.31 89 LEU A N 1
ATOM 723 C CA . LEU A 1 89 ? -16.918 15.267 -7.759 1.00 68.31 89 LEU A CA 1
ATOM 724 C C . LEU A 1 89 ? -15.982 14.101 -7.425 1.00 68.31 89 LEU A C 1
ATOM 726 O O . LEU A 1 89 ? -15.416 14.062 -6.333 1.00 68.31 89 LEU A O 1
ATOM 730 N N . PHE A 1 90 ? -15.772 13.206 -8.387 1.00 66.62 90 PHE A N 1
ATOM 731 C CA . PHE A 1 90 ? -14.820 12.100 -8.293 1.00 66.62 90 PHE A CA 1
ATOM 732 C C . PHE A 1 90 ? -13.892 12.132 -9.496 1.00 66.62 90 PHE A C 1
ATOM 734 O O . PHE A 1 90 ? -14.358 12.104 -10.627 1.00 66.62 90 PHE A O 1
ATOM 741 N N . ASN A 1 91 ? -12.581 12.206 -9.259 1.00 66.62 91 ASN A N 1
ATOM 742 C CA . ASN A 1 91 ? -11.570 12.208 -10.321 1.00 66.62 91 ASN A CA 1
ATOM 743 C C . ASN A 1 91 ? -11.868 13.207 -11.466 1.00 66.62 91 ASN A C 1
ATOM 745 O O . ASN A 1 91 ? -11.819 12.863 -12.641 1.00 66.62 91 ASN A O 1
ATOM 749 N N . ASN A 1 92 ? -12.239 14.445 -11.113 1.00 66.50 92 ASN A N 1
ATOM 750 C CA . ASN A 1 92 ? -12.650 15.507 -12.046 1.00 66.50 92 ASN A CA 1
ATOM 751 C C . ASN A 1 92 ? -13.929 15.232 -12.858 1.00 66.50 92 ASN A C 1
ATOM 753 O O . ASN A 1 92 ? -14.229 15.980 -13.782 1.00 66.50 92 ASN A O 1
ATOM 757 N N . ILE A 1 93 ? -14.713 14.216 -12.505 1.00 70.69 93 ILE A N 1
ATOM 758 C CA . ILE A 1 93 ? -16.013 13.923 -13.108 1.00 70.69 93 ILE A CA 1
ATOM 759 C C . ILE A 1 93 ? -17.102 14.237 -12.084 1.00 70.69 93 ILE A C 1
ATOM 761 O O . ILE A 1 93 ? -17.046 13.800 -10.931 1.00 70.69 93 ILE A O 1
ATOM 765 N N . TYR A 1 94 ? -18.091 15.018 -12.500 1.00 73.69 94 TYR A N 1
ATOM 766 C CA . TYR A 1 94 ? -19.317 15.228 -11.751 1.00 73.69 94 TYR A CA 1
ATOM 767 C C . TYR A 1 94 ? -20.282 14.078 -12.026 1.00 73.69 94 TYR A C 1
ATOM 769 O O . TYR A 1 94 ? -20.633 13.817 -13.177 1.00 73.69 94 TYR A O 1
ATOM 777 N N . LEU A 1 95 ? -20.717 13.413 -10.958 1.00 68.94 95 LEU A N 1
ATOM 778 C CA . LEU A 1 95 ? -21.839 12.480 -10.991 1.00 68.94 95 LEU A CA 1
ATOM 779 C C . LEU A 1 95 ? -23.136 13.280 -10.849 1.00 68.94 95 LEU A C 1
ATOM 781 O O . LEU A 1 95 ? -23.435 13.826 -9.781 1.00 68.94 95 LEU A O 1
ATOM 785 N N . CYS A 1 96 ? -23.877 13.381 -11.947 1.00 68.00 96 CYS A N 1
ATOM 786 C CA . CYS A 1 96 ? -25.205 13.977 -11.992 1.00 68.00 96 CYS A CA 1
ATOM 787 C C . CYS A 1 96 ? -26.281 12.898 -11.797 1.00 68.00 96 CYS A C 1
ATOM 789 O O . CYS A 1 96 ? -26.033 11.702 -11.948 1.00 68.00 96 CYS A O 1
ATOM 791 N N . GLU A 1 97 ? -27.487 13.322 -11.427 1.00 67.38 97 GLU A N 1
ATOM 792 C CA . GLU A 1 97 ? -28.632 12.417 -11.296 1.00 67.38 97 GLU A CA 1
ATOM 793 C C . GLU A 1 97 ? -28.981 11.803 -12.667 1.00 67.38 97 GLU A C 1
ATOM 795 O O . GLU A 1 97 ? -28.936 12.493 -13.683 1.00 67.38 97 GLU A O 1
ATOM 800 N N . GLY A 1 98 ? -29.293 10.500 -12.699 1.00 65.31 98 GLY A N 1
ATOM 801 C CA . GLY A 1 98 ? -29.658 9.782 -13.930 1.00 65.31 98 GLY A CA 1
ATOM 802 C C . GLY A 1 98 ? -28.476 9.348 -14.807 1.00 65.31 98 GLY A C 1
ATOM 803 O O . GLY A 1 98 ? -28.464 9.650 -15.995 1.00 65.31 98 GLY A O 1
ATOM 804 N N . GLU A 1 99 ? -27.475 8.673 -14.226 1.00 66.25 99 GLU A N 1
ATOM 805 C CA . GLU A 1 99 ? -26.308 8.080 -14.928 1.00 66.25 99 GLU A CA 1
ATOM 806 C C . GLU A 1 99 ? -25.463 9.060 -15.768 1.00 66.25 99 GLU A C 1
ATOM 808 O O . GLU A 1 99 ? -24.594 8.659 -16.541 1.00 66.25 99 GLU A O 1
ATOM 813 N N . THR A 1 100 ? -25.671 10.366 -15.599 1.00 67.94 100 THR A N 1
ATOM 814 C CA . THR A 1 100 ? -24.985 11.386 -16.391 1.00 67.94 100 THR A CA 1
ATOM 815 C C . THR A 1 100 ? -23.644 11.742 -15.748 1.00 67.94 100 THR A C 1
ATOM 817 O O . THR A 1 100 ? -23.580 12.151 -14.587 1.00 67.94 100 THR A O 1
ATOM 820 N N . LEU A 1 101 ? -22.561 11.608 -16.518 1.00 76.56 101 LEU A N 1
ATOM 821 C CA . LEU A 1 101 ? -21.198 11.950 -16.110 1.00 76.56 101 LEU A CA 1
ATOM 822 C C . LEU A 1 101 ? -20.739 13.209 -16.852 1.00 76.56 101 LEU A C 1
ATOM 824 O O . LEU A 1 101 ? -20.664 13.212 -18.079 1.00 76.56 101 LEU A O 1
ATOM 828 N N . ILE A 1 102 ? -20.412 14.275 -16.119 1.00 76.25 102 ILE A N 1
ATOM 829 C CA . ILE A 1 102 ? -19.922 15.532 -16.705 1.00 76.25 102 ILE A CA 1
ATOM 830 C C . ILE A 1 102 ? -18.462 15.729 -16.305 1.00 76.25 102 ILE A C 1
ATOM 832 O O . ILE A 1 102 ? -18.156 15.919 -15.129 1.00 76.25 102 ILE A O 1
ATOM 836 N N . SER A 1 103 ? -17.540 15.719 -17.268 1.00 73.94 103 SER A N 1
ATOM 837 C CA . SER A 1 103 ? -16.143 16.076 -17.004 1.00 73.94 103 SER A CA 1
ATOM 838 C C . SER A 1 103 ? -16.043 17.545 -16.598 1.00 73.94 103 SER A C 1
ATOM 840 O O . SER A 1 103 ? -16.590 18.420 -17.273 1.00 73.94 103 SER A O 1
ATOM 842 N N . LYS A 1 104 ? -15.298 17.837 -15.535 1.00 70.56 104 LYS A N 1
ATOM 843 C CA . LYS A 1 104 ? -14.930 19.201 -15.177 1.00 70.56 104 LYS A CA 1
ATOM 844 C C . LYS A 1 104 ? -14.081 19.783 -16.307 1.00 70.56 104 LYS A C 1
ATOM 846 O O . LYS A 1 104 ? -12.960 19.345 -16.546 1.00 70.56 104 LYS A O 1
ATOM 851 N N . VAL A 1 105 ? -14.626 20.776 -16.998 1.00 71.62 105 VAL A N 1
ATOM 852 C CA . VAL A 1 105 ? -13.873 21.582 -17.958 1.00 71.62 105 VAL A CA 1
ATOM 853 C C . VAL A 1 105 ? -13.101 22.623 -17.160 1.00 71.62 105 VAL A C 1
ATOM 855 O O . VAL A 1 105 ? -13.702 23.490 -16.524 1.00 71.62 105 VAL A O 1
ATOM 858 N N . ASP A 1 106 ? -11.773 22.542 -17.164 1.00 63.88 106 ASP A N 1
ATOM 859 C CA . ASP A 1 106 ? -10.959 23.630 -16.632 1.00 63.88 106 ASP A CA 1
ATOM 860 C C . ASP A 1 106 ? -11.109 24.860 -17.536 1.00 63.88 106 ASP A C 1
ATOM 862 O O . ASP A 1 106 ? -11.028 24.779 -18.765 1.00 63.88 106 ASP A O 1
ATOM 866 N N . ALA A 1 107 ? -11.368 26.016 -16.921 1.00 60.03 107 ALA A N 1
ATOM 867 C CA . ALA A 1 107 ? -11.531 27.269 -17.641 1.00 60.03 107 ALA A CA 1
ATOM 868 C C . ALA A 1 107 ? -10.277 27.546 -18.479 1.00 60.03 107 ALA A C 1
ATOM 870 O O . ALA A 1 107 ? -9.156 27.578 -17.968 1.00 60.03 107 ALA A O 1
ATOM 871 N N . LEU A 1 108 ? -10.490 27.747 -19.776 1.00 57.59 108 LEU A N 1
ATOM 872 C CA . LEU A 1 108 ? -9.475 27.858 -20.815 1.00 57.59 108 LEU A CA 1
ATOM 873 C C . LEU A 1 108 ? -8.610 29.123 -20.621 1.00 57.59 108 LEU A C 1
ATOM 875 O O . LEU A 1 108 ? -8.759 30.121 -21.322 1.00 57.59 108 LEU A O 1
ATOM 879 N N . ARG A 1 109 ? -7.676 29.104 -19.660 1.00 53.59 109 ARG A N 1
ATOM 880 C CA . ARG A 1 109 ? -6.744 30.217 -19.379 1.00 53.59 109 ARG A CA 1
ATOM 881 C C . ARG A 1 109 ? -5.672 30.408 -20.460 1.00 53.59 109 ARG A C 1
ATOM 883 O O . ARG A 1 109 ? -4.898 31.360 -20.385 1.00 53.59 109 ARG A O 1
ATOM 890 N N . THR A 1 110 ? -5.641 29.552 -21.480 1.00 52.06 110 THR A N 1
ATOM 891 C CA . THR A 1 110 ? -4.569 29.525 -22.489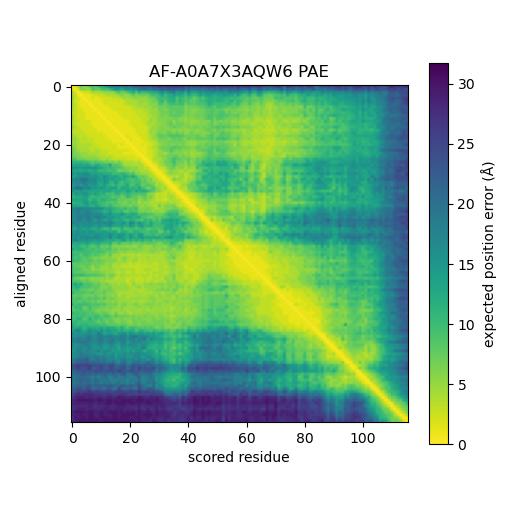 1.00 52.06 110 THR A CA 1
ATOM 892 C C . THR A 1 110 ? -4.909 30.279 -23.785 1.00 52.06 110 THR A C 1
ATOM 894 O O . THR A 1 110 ? -3.997 30.610 -24.537 1.00 52.06 110 THR A O 1
ATOM 897 N N . ALA A 1 111 ? -6.172 30.647 -24.049 1.00 53.50 111 ALA A N 1
ATOM 898 C CA . ALA A 1 111 ? -6.531 31.368 -25.287 1.00 53.50 111 ALA A CA 1
ATOM 899 C C . ALA A 1 111 ? -6.376 32.900 -25.216 1.00 53.50 111 ALA A C 1
ATOM 901 O O . ALA A 1 111 ? -6.333 33.552 -26.255 1.00 53.50 111 ALA A O 1
ATOM 902 N N . LEU A 1 112 ? -6.248 33.493 -24.024 1.00 55.78 112 LEU A N 1
ATOM 903 C CA . LEU A 1 112 ? -6.218 34.958 -23.863 1.00 55.78 112 LEU A CA 1
ATOM 904 C C . LEU A 1 112 ? -4.807 35.568 -23.751 1.00 55.78 112 LEU A C 1
ATOM 906 O O . LEU A 1 112 ? -4.685 36.775 -23.586 1.00 55.78 112 LEU A O 1
ATOM 910 N N . ARG A 1 113 ? -3.730 34.774 -23.871 1.00 54.22 113 ARG A N 1
ATOM 911 C CA . ARG A 1 113 ? -2.333 35.262 -23.768 1.00 54.22 113 ARG A CA 1
ATOM 912 C C . ARG A 1 113 ? -1.575 35.410 -25.097 1.00 54.22 113 ARG A C 1
ATOM 914 O O . ARG A 1 113 ? -0.388 35.704 -25.070 1.00 54.22 113 ARG A O 1
ATOM 921 N N . ARG A 1 114 ? -2.222 35.227 -26.257 1.00 53.41 114 ARG A N 1
ATOM 922 C CA . ARG A 1 114 ? -1.587 35.381 -27.592 1.00 53.41 114 ARG A CA 1
ATOM 923 C C . ARG A 1 114 ? -2.113 36.570 -28.415 1.00 53.41 114 ARG A C 1
ATOM 925 O O . ARG A 1 114 ? -2.082 36.529 -29.640 1.00 53.41 114 ARG A O 1
ATOM 932 N 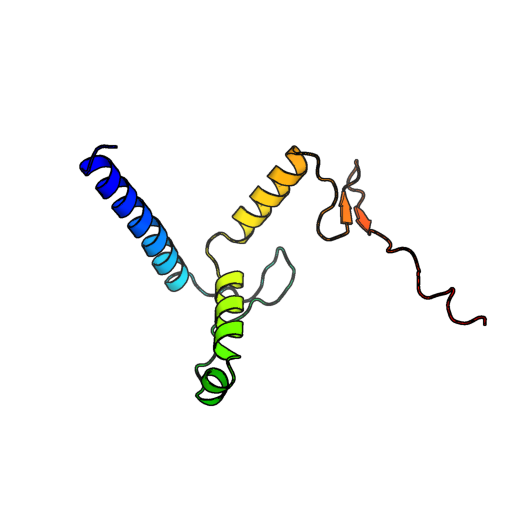N . ARG A 1 115 ? -2.610 37.623 -27.760 1.00 50.31 115 ARG A N 1
ATOM 933 C CA . ARG A 1 115 ? -2.942 38.910 -28.401 1.00 50.31 115 ARG A CA 1
ATOM 934 C C . ARG A 1 115 ? -2.536 40.086 -27.507 1.00 50.31 115 ARG A C 1
ATOM 936 O O . ARG A 1 115 ? -3.400 40.769 -26.975 1.00 50.31 115 ARG A O 1
ATOM 943 N N . THR A 1 116 ? -1.235 40.291 -27.347 1.00 49.88 116 THR A N 1
ATOM 944 C CA . THR A 1 116 ? -0.611 41.589 -27.036 1.00 49.88 116 THR A CA 1
ATOM 945 C C . THR A 1 116 ? 0.801 41.559 -27.574 1.00 49.88 116 THR A C 1
ATOM 947 O O . THR A 1 116 ? 1.472 40.541 -27.283 1.00 49.88 116 THR A O 1
#

Radius of gyration: 21.7 Å; Cα contacts (8 Å, |Δi|>4): 71; chains: 1; bounding box: 52×56×61 Å

Secondary structure (DSSP, 8-state):
--HHHHHHHHHHHHHHHHHHHHHHHHSPPPSEETTTTEEPPPPPP--HHHHHSSHHHHHHHHHHHHS-TTHHHHHHHHHHHHHHTT--EETTEEE-SSS-EEE-----TTSSSS--

Mean predicted aligned error: 11.47 Å

Foldseek 3Di:
DDPVVVVVVVVVVVCVVVVQVVVLVPDDQDQADPVVRDGAQDQDDDDPVCVVVVVNVVSVVSNCQRSRPCNVVVVVVVVVVCVVVPPQADPQWGDDPPRDIDHNDDDCPPPPPPDD